Protein AF-M5RB74-F1 (afdb_monomer)

Foldseek 3Di:
DEFEDEVNAGAFQKKKWWAFPDDDFFIWIWTAHPRRDIAIDGPDVRQGGAFGKTQIAIFRFDQDPVVSDTDDGPLVCQRHDSVNGPDMDGHHHDRDDYPYYHYHYD

Mean predicted aligned error: 6.53 Å

Structure (mmCIF, N/CA/C/O backbone):
data_AF-M5RB74-F1
#
_entry.id   AF-M5RB74-F1
#
loop_
_atom_site.group_PDB
_atom_site.id
_atom_site.type_symbol
_atom_site.label_atom_id
_atom_site.label_alt_id
_atom_site.label_comp_id
_atom_site.label_asym_id
_atom_site.label_entity_id
_atom_site.label_seq_id
_atom_site.pdbx_PDB_ins_code
_atom_site.Cartn_x
_atom_site.Cartn_y
_atom_site.Cartn_z
_atom_site.occupancy
_atom_site.B_iso_or_equiv
_atom_site.auth_seq_id
_atom_site.auth_comp_id
_atom_site.auth_asym_id
_atom_site.auth_atom_id
_atom_site.pdbx_PDB_model_num
ATOM 1 N N . MET A 1 1 ? -3.433 -6.860 -8.547 1.00 79.38 1 MET A N 1
ATOM 2 C CA . MET A 1 1 ? -4.648 -7.289 -7.808 1.00 79.38 1 MET A CA 1
ATOM 3 C C . MET A 1 1 ? -4.224 -8.028 -6.552 1.00 79.38 1 MET A C 1
ATOM 5 O O . MET A 1 1 ? -3.159 -8.636 -6.578 1.00 79.38 1 MET A O 1
ATOM 9 N N . GLY A 1 2 ? -4.989 -7.927 -5.470 1.00 88.50 2 GLY A N 1
ATOM 10 C CA . GLY A 1 2 ? -4.696 -8.580 -4.193 1.00 88.50 2 GLY A CA 1
ATOM 11 C C . GLY A 1 2 ? -5.871 -8.470 -3.224 1.00 88.50 2 GLY A C 1
ATOM 12 O O . GLY A 1 2 ? -6.906 -7.910 -3.582 1.00 88.50 2 GLY A O 1
ATOM 13 N N . VAL A 1 3 ? -5.703 -9.006 -2.016 1.00 91.69 3 VAL A N 1
ATOM 14 C CA . VAL A 1 3 ? -6.710 -8.963 -0.941 1.00 91.69 3 VAL A CA 1
ATOM 15 C C . VAL A 1 3 ? -6.063 -8.469 0.348 1.00 91.69 3 VAL A C 1
ATOM 17 O O . VAL A 1 3 ? -4.956 -8.893 0.675 1.00 91.69 3 VAL A O 1
ATOM 20 N N . VAL A 1 4 ? -6.740 -7.593 1.085 1.00 91.56 4 VAL A N 1
ATOM 21 C CA . VAL A 1 4 ? -6.360 -7.196 2.443 1.00 91.56 4 VAL A CA 1
ATOM 22 C C . VAL A 1 4 ? -7.315 -7.839 3.436 1.00 91.56 4 VAL A C 1
ATOM 24 O O . VAL A 1 4 ? -8.532 -7.723 3.306 1.00 91.56 4 VAL A O 1
ATOM 27 N N . LEU A 1 5 ? -6.741 -8.497 4.437 1.00 91.44 5 LEU A N 1
ATOM 28 C CA . LEU A 1 5 ? -7.453 -9.009 5.596 1.00 91.44 5 LEU A CA 1
ATOM 29 C C . LEU A 1 5 ? -6.959 -8.257 6.831 1.00 91.44 5 LEU A C 1
ATOM 31 O O . LEU A 1 5 ? -5.749 -8.189 7.043 1.00 91.44 5 LEU A O 1
ATOM 35 N N . VAL A 1 6 ? -7.861 -7.717 7.642 1.00 89.00 6 VAL A N 1
ATOM 36 C CA . VAL A 1 6 ? -7.552 -7.184 8.972 1.00 89.00 6 VAL A CA 1
ATOM 37 C C . VAL A 1 6 ? -8.143 -8.138 10.001 1.00 89.00 6 VAL A C 1
ATOM 39 O O . VAL A 1 6 ? -9.329 -8.433 9.941 1.00 89.00 6 VAL A O 1
ATOM 42 N N . ASP A 1 7 ? -7.317 -8.652 10.915 1.00 87.62 7 ASP A N 1
ATOM 43 C CA . ASP A 1 7 ? -7.733 -9.662 11.905 1.00 87.62 7 ASP A CA 1
ATOM 44 C C . ASP A 1 7 ? -8.436 -10.889 11.277 1.00 87.62 7 ASP A C 1
ATOM 46 O O . ASP A 1 7 ? -9.410 -11.410 11.810 1.00 87.62 7 ASP A O 1
ATOM 50 N N . ASP A 1 8 ? -7.927 -11.347 10.125 1.00 87.38 8 ASP A N 1
ATOM 51 C CA . ASP A 1 8 ? -8.480 -12.442 9.305 1.00 87.38 8 ASP A CA 1
ATOM 52 C C . ASP A 1 8 ? -9.855 -12.164 8.657 1.00 87.38 8 ASP A C 1
ATOM 54 O O . ASP A 1 8 ? -10.398 -13.037 7.975 1.00 87.38 8 ASP A O 1
ATOM 58 N N . GLU A 1 9 ? -10.369 -10.936 8.753 1.00 89.12 9 GLU A N 1
ATOM 59 C CA . GLU A 1 9 ? -11.591 -10.488 8.077 1.00 89.12 9 GLU A CA 1
ATOM 60 C C . GLU A 1 9 ? -11.274 -9.562 6.889 1.00 89.12 9 GLU A C 1
ATOM 62 O O . GLU A 1 9 ? -10.331 -8.770 6.954 1.00 89.12 9 GLU A O 1
ATOM 67 N N . PRO A 1 10 ? -12.024 -9.633 5.774 1.00 91.25 10 PRO A N 1
ATOM 68 C CA . PRO A 1 10 ? -11.853 -8.700 4.665 1.00 91.25 10 PRO A CA 1
ATOM 69 C C . PRO A 1 10 ? -12.137 -7.268 5.118 1.00 91.25 10 PRO A C 1
ATOM 71 O O . PRO A 1 10 ? -13.175 -6.990 5.717 1.00 91.25 10 PRO A O 1
ATOM 74 N N . ALA A 1 11 ? -11.211 -6.359 4.818 1.00 87.38 11 ALA A N 1
ATOM 75 C CA . ALA A 1 11 ? -11.319 -4.965 5.225 1.00 87.38 11 ALA A CA 1
ATOM 76 C C . ALA A 1 11 ? -11.628 -4.069 4.027 1.00 87.38 11 ALA A C 1
ATOM 78 O O . ALA A 1 11 ? -10.848 -4.008 3.077 1.00 87.38 11 ALA A O 1
ATOM 79 N N . GLU A 1 12 ? -12.753 -3.361 4.099 1.00 90.00 12 GLU A N 1
ATOM 80 C CA . GLU A 1 12 ? -13.164 -2.356 3.119 1.00 90.00 12 GLU A CA 1
ATOM 81 C C . GLU A 1 12 ? -12.568 -0.984 3.440 1.00 90.00 12 GLU A C 1
ATOM 83 O O . GLU A 1 12 ? -12.443 -0.604 4.607 1.00 90.00 12 GLU A O 1
ATOM 88 N N . GLY A 1 13 ? -12.231 -0.210 2.406 1.00 87.69 13 GLY A N 1
ATOM 89 C CA . GLY A 1 13 ? -11.788 1.177 2.567 1.00 87.69 13 GLY A CA 1
ATOM 90 C C . GLY A 1 13 ? -10.332 1.330 3.011 1.00 87.69 13 GLY A C 1
ATOM 91 O O . GLY A 1 13 ? -9.849 2.446 3.175 1.00 87.69 13 GLY A O 1
ATOM 92 N N . VAL A 1 14 ? -9.581 0.237 3.147 1.00 89.62 14 VAL A N 1
ATOM 93 C CA . VAL A 1 14 ? -8.124 0.292 3.302 1.00 89.62 14 VAL A CA 1
ATOM 94 C C . VAL A 1 14 ? -7.513 0.876 2.039 1.00 89.62 14 VAL A C 1
ATOM 96 O O . VAL A 1 14 ? -7.695 0.339 0.940 1.00 89.62 14 VAL A O 1
ATOM 99 N N . VAL A 1 15 ? -6.759 1.955 2.208 1.00 89.56 15 VAL A N 1
ATOM 100 C CA . VAL A 1 15 ? -6.047 2.634 1.135 1.00 89.56 15 VAL A CA 1
ATOM 101 C C . VAL A 1 15 ? -4.592 2.237 1.158 1.00 89.56 15 VAL A C 1
ATOM 103 O O . VAL A 1 15 ? -3.880 2.452 2.136 1.00 89.56 15 VAL A O 1
ATOM 106 N N . LEU A 1 16 ? -4.170 1.658 0.042 1.00 90.25 16 LEU A N 1
ATOM 107 C CA . LEU A 1 16 ? -2.813 1.230 -0.215 1.00 90.25 16 LEU A CA 1
ATOM 108 C C . LEU A 1 16 ? -2.126 2.291 -1.057 1.00 90.25 16 LEU A C 1
ATOM 110 O O . LEU A 1 16 ? -2.648 2.701 -2.098 1.00 90.25 16 LEU A O 1
ATOM 114 N N . ARG A 1 17 ? -0.933 2.703 -0.645 1.00 89.06 17 ARG A N 1
ATOM 115 C CA . ARG A 1 17 ? -0.098 3.626 -1.409 1.00 89.06 17 ARG A CA 1
ATOM 116 C C . ARG A 1 17 ? 1.289 3.031 -1.578 1.00 89.06 17 ARG A C 1
ATOM 118 O O . ARG A 1 17 ? 1.906 2.577 -0.621 1.00 89.06 17 ARG A O 1
ATOM 125 N N . LEU A 1 18 ? 1.762 3.006 -2.816 1.00 88.38 18 LEU A N 1
ATOM 126 C CA . LEU A 1 18 ? 3.056 2.454 -3.183 1.00 88.38 18 LEU A CA 1
ATOM 127 C C . LEU A 1 18 ? 4.034 3.611 -3.357 1.00 88.38 18 LEU A C 1
ATOM 129 O O . LEU A 1 18 ? 3.923 4.411 -4.288 1.00 88.38 18 LEU A O 1
ATOM 133 N N . HIS A 1 19 ? 5.001 3.679 -2.454 1.00 86.50 19 HIS A N 1
ATOM 134 C CA . HIS A 1 19 ? 6.073 4.658 -2.469 1.00 86.50 19 HIS A CA 1
ATOM 135 C C . HIS A 1 19 ? 7.304 4.041 -3.139 1.00 86.50 19 HIS A C 1
ATOM 137 O O . HIS A 1 19 ? 7.878 3.096 -2.594 1.00 86.50 19 HIS A O 1
ATOM 143 N N . PRO A 1 20 ? 7.721 4.518 -4.321 1.00 85.62 20 PRO A N 1
ATOM 144 C CA . PRO A 1 20 ? 8.913 3.999 -4.976 1.00 85.62 20 PRO A CA 1
ATOM 145 C C . PRO A 1 20 ? 10.154 4.301 -4.138 1.00 85.62 20 PRO A C 1
ATOM 147 O O . PRO A 1 20 ? 10.402 5.443 -3.756 1.00 85.62 20 PRO A O 1
ATOM 150 N N . LYS A 1 21 ? 10.948 3.266 -3.863 1.00 82.00 21 LYS A N 1
ATOM 151 C CA . LYS A 1 21 ? 12.166 3.364 -3.049 1.00 82.00 21 LYS A CA 1
ATOM 152 C C . LYS A 1 21 ? 13.337 3.955 -3.837 1.00 82.00 21 LYS A C 1
ATOM 154 O O . LYS A 1 21 ? 14.240 4.556 -3.262 1.00 82.00 21 LYS A O 1
ATOM 159 N N . THR A 1 22 ? 13.334 3.767 -5.156 1.00 71.19 22 THR A N 1
ATOM 160 C CA . THR A 1 22 ? 14.361 4.261 -6.075 1.00 71.19 22 THR A CA 1
ATOM 161 C C . THR A 1 22 ? 13.721 4.810 -7.354 1.00 71.19 22 THR A C 1
ATOM 163 O O . THR A 1 22 ? 12.813 4.208 -7.924 1.00 71.19 22 THR A O 1
ATOM 166 N N . GLY A 1 23 ? 14.212 5.961 -7.824 1.00 64.31 23 GLY A N 1
ATOM 167 C CA . GLY A 1 23 ? 13.800 6.568 -9.095 1.00 64.31 23 GLY A C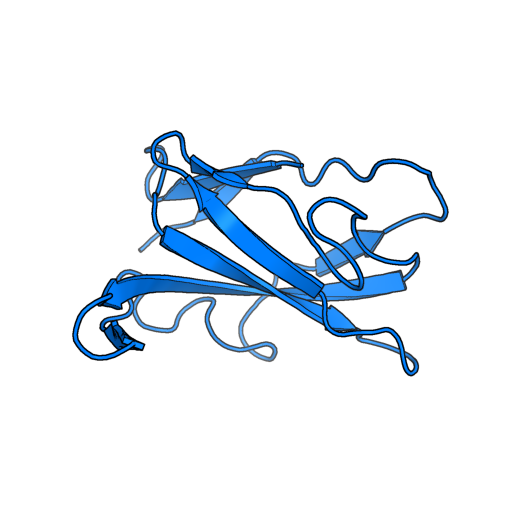A 1
ATOM 168 C C . GLY A 1 23 ? 12.573 7.487 -9.026 1.00 64.31 23 GLY A C 1
ATOM 169 O O . GLY A 1 23 ? 12.103 7.865 -7.959 1.00 64.31 23 GLY A O 1
ATOM 170 N N . SER A 1 24 ? 12.085 7.876 -10.206 1.00 63.12 24 SER A N 1
ATOM 171 C CA . SER A 1 24 ? 10.968 8.815 -10.425 1.00 63.12 24 SER A CA 1
ATOM 172 C C . SER A 1 24 ? 9.671 8.098 -10.806 1.00 63.12 24 SER A C 1
ATOM 174 O O . SER A 1 24 ? 8.857 8.643 -11.552 1.00 63.12 24 SER A O 1
ATOM 176 N N . ALA A 1 25 ? 9.514 6.841 -10.386 1.00 71.19 25 ALA A N 1
ATOM 177 C CA . ALA A 1 25 ? 8.307 6.093 -10.694 1.00 71.19 25 ALA A CA 1
ATOM 178 C C . ALA A 1 25 ? 7.083 6.813 -10.108 1.00 71.19 25 ALA A C 1
ATOM 180 O O . ALA A 1 25 ? 7.164 7.471 -9.070 1.00 71.19 25 ALA A O 1
ATOM 181 N N . ALA A 1 26 ? 5.952 6.735 -10.802 1.00 77.44 26 ALA A N 1
ATOM 182 C CA . ALA A 1 26 ? 4.736 7.370 -10.324 1.00 77.44 26 ALA A CA 1
ATOM 183 C C . ALA A 1 26 ? 4.242 6.690 -9.036 1.00 77.44 26 ALA A C 1
ATOM 185 O O . ALA A 1 26 ? 4.398 5.481 -8.852 1.00 77.44 26 ALA A O 1
ATOM 186 N N . ILE A 1 27 ? 3.667 7.493 -8.139 1.00 79.19 27 ILE A N 1
ATOM 187 C CA . ILE A 1 27 ? 3.053 6.998 -6.907 1.00 79.19 27 ILE A CA 1
ATOM 188 C C . ILE A 1 27 ? 1.782 6.251 -7.300 1.00 79.19 27 ILE A C 1
ATOM 190 O O . ILE A 1 27 ? 0.843 6.856 -7.816 1.00 79.19 27 ILE A O 1
ATOM 194 N N . SER A 1 28 ? 1.753 4.950 -7.037 1.00 86.38 28 SER A N 1
ATOM 195 C CA . SER A 1 28 ? 0.578 4.118 -7.282 1.00 86.38 28 SER A CA 1
ATOM 196 C C . SER A 1 28 ? -0.289 4.049 -6.033 1.00 86.38 28 SER A C 1
ATOM 198 O O . SER A 1 28 ? 0.206 4.121 -4.905 1.00 86.38 28 SER A O 1
ATOM 200 N N . SER A 1 29 ? -1.593 3.874 -6.215 1.00 88.06 29 SER A N 1
ATOM 201 C CA . SER A 1 29 ? -2.507 3.670 -5.093 1.00 88.06 29 SER A CA 1
ATOM 202 C C . SER A 1 29 ? -3.650 2.728 -5.447 1.00 88.06 29 SER A C 1
ATOM 204 O O . SER A 1 29 ? -3.921 2.464 -6.618 1.00 88.06 29 SER A O 1
ATOM 206 N N . GLY A 1 30 ? -4.295 2.186 -4.423 1.00 88.75 30 GLY A N 1
ATOM 207 C CA . GLY A 1 30 ? -5.481 1.352 -4.551 1.00 88.75 30 GLY A CA 1
ATOM 208 C C . GLY A 1 30 ? -6.332 1.442 -3.296 1.00 88.75 30 GLY A C 1
ATOM 209 O O . GLY A 1 30 ? -5.835 1.785 -2.225 1.00 88.75 30 GLY A O 1
ATOM 210 N N . ILE A 1 31 ? -7.615 1.141 -3.439 1.00 89.75 31 ILE A N 1
ATOM 211 C CA . ILE A 1 31 ? -8.568 1.082 -2.331 1.00 89.75 31 ILE A CA 1
ATOM 212 C C . ILE A 1 31 ? -9.189 -0.309 -2.346 1.00 89.75 31 ILE A C 1
ATOM 214 O O . ILE A 1 31 ? -9.454 -0.865 -3.415 1.00 89.75 31 ILE A O 1
ATOM 218 N N . THR A 1 32 ? -9.357 -0.881 -1.163 1.00 91.31 32 THR A N 1
ATOM 219 C CA . THR A 1 32 ? -10.035 -2.165 -0.973 1.00 91.31 32 THR A CA 1
ATOM 220 C C . THR A 1 32 ? -11.549 -2.003 -1.026 1.00 91.31 32 THR A C 1
ATOM 222 O O . THR A 1 32 ? -12.104 -1.040 -0.494 1.00 91.31 32 THR A O 1
ATOM 225 N N . SER A 1 33 ? -12.208 -2.952 -1.680 1.00 88.75 33 SER A N 1
ATOM 226 C CA . SER A 1 33 ? -13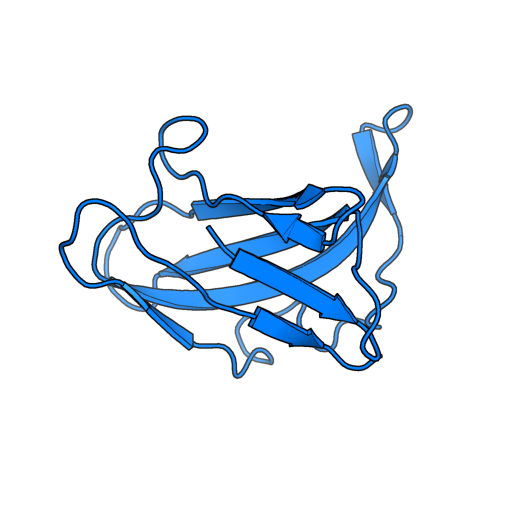.667 -3.057 -1.750 1.00 88.75 33 SER A CA 1
ATOM 227 C C . SER A 1 33 ? -14.221 -3.818 -0.540 1.00 88.75 33 SER A C 1
ATOM 229 O O . SER A 1 33 ? -13.456 -4.335 0.272 1.00 88.75 33 SER A O 1
ATOM 231 N N . ALA A 1 34 ? -15.550 -3.928 -0.441 1.00 88.44 34 ALA A N 1
ATOM 232 C CA . ALA A 1 34 ? -16.267 -4.651 0.619 1.00 88.44 34 ALA A CA 1
ATOM 233 C C . ALA A 1 34 ? -15.775 -6.089 0.885 1.00 88.44 34 ALA A C 1
ATOM 235 O O . ALA A 1 34 ? -15.889 -6.599 1.995 1.00 88.44 34 ALA A O 1
ATOM 236 N N . ASP A 1 35 ? -15.219 -6.754 -0.127 1.00 88.25 35 ASP A N 1
ATOM 237 C CA . ASP A 1 35 ? -14.665 -8.108 -0.044 1.00 88.25 35 ASP A CA 1
ATOM 238 C C . ASP A 1 35 ? -13.162 -8.141 0.303 1.00 88.25 35 ASP A C 1
ATOM 240 O O . ASP A 1 35 ? -12.529 -9.196 0.245 1.00 88.25 35 ASP A O 1
ATOM 244 N N . GLY A 1 36 ? -12.569 -6.993 0.642 1.00 89.06 36 GLY A N 1
ATOM 245 C CA . GLY A 1 36 ? -11.141 -6.827 0.906 1.00 89.06 36 GLY A CA 1
ATOM 246 C C . GLY A 1 36 ? -10.274 -6.846 -0.353 1.00 89.06 36 GLY A C 1
ATOM 247 O O . GLY A 1 36 ? -9.053 -6.698 -0.258 1.00 89.06 36 GLY A O 1
ATOM 248 N N . SER A 1 37 ? -10.853 -7.026 -1.544 1.00 91.50 37 SER A N 1
ATOM 249 C CA . SER A 1 37 ? -10.097 -7.040 -2.794 1.00 91.50 37 SER A CA 1
ATOM 250 C C . SER A 1 37 ? -9.684 -5.629 -3.206 1.00 91.50 37 SER A C 1
ATOM 252 O O . SER A 1 37 ? -10.432 -4.666 -3.038 1.00 91.50 37 SER A O 1
ATOM 254 N N . PHE A 1 38 ? -8.481 -5.487 -3.761 1.00 89.94 38 PHE A N 1
ATOM 255 C CA . PHE A 1 38 ? -7.991 -4.210 -4.273 1.00 89.94 38 PHE A CA 1
ATOM 256 C C . PHE A 1 38 ? -7.286 -4.348 -5.618 1.00 89.94 38 PHE A C 1
ATOM 258 O O . PHE A 1 38 ? -6.678 -5.373 -5.970 1.00 89.94 38 PHE A O 1
ATOM 265 N N . GLN A 1 39 ? -7.291 -3.236 -6.346 1.00 87.25 39 GLN A N 1
ATOM 266 C CA . GLN A 1 39 ? -6.535 -3.065 -7.573 1.00 87.25 39 GLN A CA 1
ATOM 267 C C . GLN A 1 39 ? -5.657 -1.819 -7.473 1.00 87.25 39 GLN A C 1
ATOM 269 O O . GLN A 1 39 ? -6.115 -0.745 -7.092 1.00 87.25 39 GLN A O 1
ATOM 274 N N . ILE A 1 40 ? -4.376 -1.983 -7.799 1.00 85.62 40 ILE A N 1
ATOM 275 C CA . ILE A 1 40 ? -3.426 -0.874 -7.859 1.00 85.62 40 ILE A CA 1
ATOM 276 C C . ILE A 1 40 ? -3.572 -0.177 -9.207 1.00 85.62 40 ILE A C 1
ATOM 278 O O . ILE A 1 40 ? -3.671 -0.838 -10.241 1.00 85.62 40 ILE A O 1
ATOM 282 N N . SER A 1 41 ? -3.580 1.149 -9.158 1.00 83.69 41 SER A N 1
ATOM 283 C CA . SER A 1 41 ? -3.626 2.035 -10.314 1.00 83.69 41 SER A CA 1
ATOM 284 C C . SER A 1 41 ? -2.553 3.116 -10.162 1.00 83.69 41 SER A C 1
ATOM 286 O O . SER A 1 41 ? -2.362 3.655 -9.066 1.00 83.69 41 SER A O 1
ATOM 288 N N . THR A 1 42 ? -1.855 3.434 -11.247 1.00 80.06 42 THR A N 1
ATOM 289 C CA . THR A 1 42 ? -0.774 4.426 -11.303 1.00 80.06 42 THR A CA 1
ATOM 290 C C . THR A 1 42 ? -1.110 5.577 -12.242 1.00 80.06 42 THR A C 1
ATOM 292 O O . THR A 1 42 ? -1.245 6.710 -11.788 1.00 80.06 42 THR A O 1
ATOM 295 N N . TYR A 1 43 ? -1.254 5.311 -13.541 1.00 76.19 43 TYR A N 1
ATOM 296 C CA . TYR A 1 43 ? -1.579 6.320 -14.554 1.00 76.19 43 TYR A CA 1
ATOM 297 C C . TYR A 1 43 ? -3.036 6.236 -14.992 1.00 76.19 43 TYR A C 1
ATOM 299 O O . TYR A 1 43 ? -3.642 7.241 -15.360 1.00 76.19 43 TYR A O 1
ATOM 307 N N . SER A 1 44 ? -3.603 5.035 -14.990 1.00 71.81 44 SER A N 1
ATOM 308 C CA . SER A 1 44 ? -4.990 4.775 -15.364 1.00 71.81 44 SER A CA 1
ATOM 309 C C . SER A 1 44 ? -5.607 3.755 -14.422 1.00 71.81 44 SER A C 1
ATOM 311 O O . SER A 1 44 ? -4.910 2.938 -13.831 1.00 71.81 44 SER A O 1
ATOM 313 N N . LEU A 1 45 ? -6.928 3.805 -14.261 1.00 70.44 45 LEU A N 1
ATOM 314 C CA . LEU A 1 45 ? -7.621 2.879 -13.373 1.00 70.44 45 LEU A CA 1
ATOM 315 C C . LEU A 1 45 ? -7.356 1.430 -13.818 1.00 70.44 45 LEU A C 1
ATOM 317 O O . LEU A 1 45 ? -7.732 1.037 -14.920 1.00 70.44 45 LEU A O 1
ATOM 321 N N . GLY A 1 46 ? -6.701 0.654 -12.956 1.00 67.88 46 GLY A N 1
ATOM 322 C CA . GLY A 1 46 ? -6.383 -0.751 -13.184 1.00 67.88 46 GLY A CA 1
ATOM 323 C C . GLY A 1 46 ? -5.150 -1.035 -14.045 1.00 67.88 46 GLY A C 1
ATOM 324 O O . GLY A 1 46 ? -4.943 -2.201 -14.377 1.00 67.88 46 GLY A O 1
ATOM 325 N N . ASP A 1 47 ? -4.326 -0.034 -14.374 1.00 74.56 47 ASP A N 1
ATOM 326 C CA . ASP A 1 47 ? -3.090 -0.222 -15.156 1.00 74.56 47 ASP A CA 1
ATOM 327 C C . ASP A 1 47 ? -1.958 -0.922 -14.382 1.00 74.56 47 ASP A C 1
ATOM 329 O O . ASP A 1 47 ? -0.964 -1.339 -14.972 1.00 74.56 47 ASP A O 1
ATOM 333 N N . GLY A 1 48 ? -2.113 -1.087 -13.067 1.00 75.88 48 GLY A N 1
ATOM 334 C CA . GLY A 1 48 ? -1.108 -1.696 -12.209 1.00 75.88 48 GLY A CA 1
ATOM 335 C C . GLY A 1 48 ? -0.066 -0.687 -11.744 1.00 75.88 48 GLY A C 1
ATOM 336 O O . GLY A 1 48 ? -0.354 0.495 -11.569 1.00 75.88 48 GLY A O 1
ATOM 337 N N . ALA A 1 49 ? 1.140 -1.170 -11.462 1.00 80.06 49 ALA A N 1
ATOM 338 C CA . ALA A 1 49 ? 2.262 -0.340 -11.048 1.00 80.06 49 ALA A CA 1
ATOM 339 C C . ALA A 1 49 ? 3.504 -0.680 -11.877 1.00 80.06 49 ALA A C 1
ATOM 341 O O . ALA A 1 49 ? 3.686 -1.849 -12.228 1.00 80.06 49 ALA A O 1
ATOM 342 N N . PRO A 1 50 ? 4.337 0.320 -12.218 1.00 82.00 50 PRO A N 1
ATOM 343 C CA . PRO A 1 50 ? 5.543 0.083 -12.992 1.00 82.00 50 PRO A CA 1
ATOM 344 C C . PRO A 1 50 ? 6.517 -0.831 -12.244 1.00 82.00 50 PRO A C 1
ATOM 346 O O . PRO A 1 50 ? 6.462 -0.978 -11.023 1.00 82.00 50 PRO A O 1
ATOM 349 N N . ALA A 1 51 ? 7.430 -1.448 -12.990 1.00 84.00 51 ALA A N 1
ATOM 350 C CA . ALA A 1 51 ? 8.446 -2.307 -12.404 1.00 84.00 51 ALA A CA 1
ATOM 351 C C . ALA A 1 51 ? 9.383 -1.504 -11.490 1.00 84.00 51 ALA A C 1
ATOM 353 O O . ALA A 1 51 ? 9.915 -0.466 -11.891 1.00 84.00 51 ALA A O 1
ATOM 354 N N . GLY A 1 52 ? 9.613 -1.996 -10.275 1.00 86.06 52 GLY A N 1
ATOM 355 C CA . GLY A 1 52 ? 10.419 -1.293 -9.286 1.00 86.06 52 GLY A CA 1
ATOM 356 C C . GLY A 1 52 ? 10.254 -1.819 -7.865 1.00 86.06 52 GLY A C 1
ATOM 357 O O . GLY A 1 52 ? 9.450 -2.710 -7.588 1.00 86.06 52 GLY A O 1
ATOM 358 N N . GLN A 1 53 ? 11.040 -1.243 -6.956 1.00 87.56 53 GLN A N 1
ATOM 359 C CA . GLN A 1 53 ? 10.934 -1.500 -5.522 1.00 87.56 53 GLN A CA 1
ATOM 360 C C . GLN A 1 53 ? 10.042 -0.446 -4.879 1.00 87.56 53 GLN A C 1
ATOM 362 O O . GLN A 1 53 ? 10.316 0.750 -4.994 1.00 87.56 53 GLN A O 1
ATOM 367 N N . TYR A 1 54 ? 9.019 -0.897 -4.164 1.00 87.06 54 TYR A N 1
ATOM 368 C CA . TYR A 1 54 ? 8.045 -0.036 -3.510 1.00 87.06 54 TYR A CA 1
ATOM 369 C C . TYR A 1 54 ? 7.912 -0.392 -2.037 1.00 87.06 54 TYR A C 1
ATOM 371 O O . TYR A 1 54 ? 7.855 -1.567 -1.674 1.00 87.06 54 TYR A O 1
ATOM 379 N N . VAL A 1 55 ? 7.821 0.636 -1.202 1.00 89.06 55 VAL A N 1
ATOM 380 C CA . VAL A 1 55 ? 7.329 0.535 0.171 1.00 89.06 55 VAL A CA 1
ATOM 381 C C . VAL A 1 55 ? 5.825 0.771 0.128 1.00 89.06 55 VAL A C 1
ATOM 383 O O . VAL A 1 55 ? 5.376 1.767 -0.440 1.00 89.06 55 VAL A O 1
ATOM 386 N N . ILE A 1 56 ? 5.039 -0.149 0.680 1.00 88.31 56 ILE A N 1
ATOM 387 C CA . ILE A 1 56 ? 3.580 -0.027 0.686 1.00 88.31 56 ILE A CA 1
ATOM 388 C C . ILE A 1 56 ? 3.134 0.489 2.034 1.00 88.31 56 ILE A C 1
ATOM 390 O O . ILE A 1 56 ? 3.393 -0.149 3.045 1.00 88.31 56 ILE A O 1
ATOM 394 N N . THR A 1 57 ? 2.416 1.599 2.051 1.00 89.81 57 THR A N 1
ATOM 395 C CA . THR A 1 57 ? 1.716 2.078 3.241 1.00 89.81 57 THR A CA 1
ATOM 396 C C . THR A 1 57 ? 0.241 1.727 3.133 1.00 89.81 57 THR A C 1
ATOM 398 O O . THR A 1 57 ? -0.338 1.741 2.042 1.00 89.81 57 THR A O 1
ATOM 401 N N . LEU A 1 58 ? -0.353 1.355 4.264 1.00 89.12 58 LEU A N 1
ATOM 402 C CA . LEU A 1 58 ? -1.766 1.018 4.367 1.00 89.12 58 LEU A CA 1
ATOM 403 C C . LEU A 1 58 ? -2.393 1.877 5.453 1.00 89.12 58 LEU A C 1
ATOM 405 O O . LEU A 1 58 ? -1.912 1.918 6.584 1.00 89.12 58 LEU A O 1
ATOM 409 N N . VAL A 1 59 ? -3.472 2.557 5.092 1.00 88.69 59 VAL A N 1
ATOM 410 C CA . VAL A 1 59 ? -4.266 3.369 6.014 1.00 88.69 59 VAL A CA 1
ATOM 411 C C . VAL A 1 59 ? -5.687 2.856 5.948 1.00 88.69 59 VAL A C 1
ATOM 413 O O . VAL A 1 59 ? -6.263 2.800 4.861 1.00 88.69 59 VAL A O 1
ATOM 416 N N . TRP A 1 60 ? -6.248 2.463 7.090 1.00 89.12 60 TRP A N 1
ATOM 417 C CA . TRP A 1 60 ? -7.627 2.000 7.130 1.00 89.12 60 TRP A CA 1
ATOM 418 C C . TRP A 1 60 ? -8.537 3.131 7.568 1.00 89.12 60 TRP A C 1
ATOM 420 O O . TRP A 1 60 ? -8.814 3.318 8.751 1.00 89.12 60 TRP A O 1
ATOM 430 N N . SER A 1 61 ? -8.972 3.906 6.588 1.00 81.88 61 SER A N 1
ATOM 431 C CA . SER A 1 61 ? -9.757 5.108 6.802 1.00 81.88 61 SER A CA 1
ATOM 432 C C . SER A 1 61 ? -11.050 5.040 6.013 1.00 81.88 61 SER A C 1
ATOM 434 O O . SER A 1 61 ? -11.082 4.610 4.860 1.00 81.88 61 SER A O 1
ATOM 436 N N . GLU A 1 62 ? -12.137 5.490 6.626 1.00 75.62 62 GLU A N 1
ATOM 437 C CA . GLU A 1 62 ? -13.396 5.603 5.907 1.00 75.62 62 GLU A CA 1
ATOM 438 C C . GLU A 1 62 ? -13.352 6.861 5.044 1.00 75.62 62 GLU A C 1
ATOM 440 O O . GLU A 1 62 ? -13.033 7.960 5.515 1.00 75.62 62 GLU A O 1
ATOM 445 N N . PHE A 1 63 ? -13.633 6.697 3.749 1.00 69.94 63 PHE A N 1
ATOM 446 C CA . PHE A 1 63 ? -13.795 7.834 2.857 1.00 69.94 63 PHE A CA 1
ATOM 447 C C . PHE A 1 63 ? -15.163 8.461 3.106 1.00 69.94 63 PHE A C 1
ATOM 449 O O . PHE A 1 63 ? -16.197 7.970 2.650 1.00 69.94 63 PHE A O 1
ATOM 456 N N . ASP A 1 64 ? -15.161 9.578 3.818 1.00 72.31 64 ASP A N 1
ATOM 457 C CA . ASP A 1 64 ? -16.351 10.379 4.017 1.00 72.31 64 ASP A CA 1
ATOM 458 C C . ASP A 1 64 ? -16.643 11.149 2.724 1.00 72.31 64 ASP A C 1
ATOM 460 O O . ASP A 1 64 ? -15.993 12.138 2.378 1.00 72.31 64 ASP A O 1
ATOM 464 N N . THR A 1 65 ? -17.643 10.672 1.984 1.00 67.75 65 THR A N 1
ATOM 465 C CA . THR A 1 65 ? -18.080 11.272 0.715 1.00 67.75 65 THR A CA 1
ATOM 466 C C . THR A 1 65 ? -18.650 12.684 0.872 1.00 67.75 65 THR A C 1
ATOM 468 O O . THR A 1 65 ? -18.615 13.456 -0.091 1.00 67.75 65 THR A O 1
ATOM 471 N N . LEU A 1 66 ? -19.139 13.052 2.063 1.00 75.62 66 LEU A N 1
ATOM 472 C CA . LEU A 1 66 ? -19.704 14.373 2.341 1.00 75.62 66 LEU A CA 1
ATOM 473 C C . LEU A 1 66 ? -18.592 15.400 2.530 1.00 75.62 66 LEU A C 1
ATOM 475 O O . LEU A 1 66 ? -18.643 16.486 1.949 1.00 75.62 66 LEU A O 1
ATOM 479 N N . THR A 1 67 ? -17.570 15.049 3.310 1.00 73.38 67 THR A N 1
ATOM 480 C CA . THR A 1 67 ? -16.435 15.944 3.580 1.00 73.38 67 THR A CA 1
ATOM 481 C C . THR A 1 67 ? -15.297 15.788 2.569 1.00 73.38 67 THR A C 1
ATOM 483 O O . THR A 1 67 ? -14.416 16.643 2.508 1.00 73.38 67 THR A O 1
ATOM 486 N N . ARG A 1 68 ? -15.344 14.746 1.724 1.00 67.75 68 ARG A N 1
ATOM 487 C CA . ARG A 1 68 ? -14.254 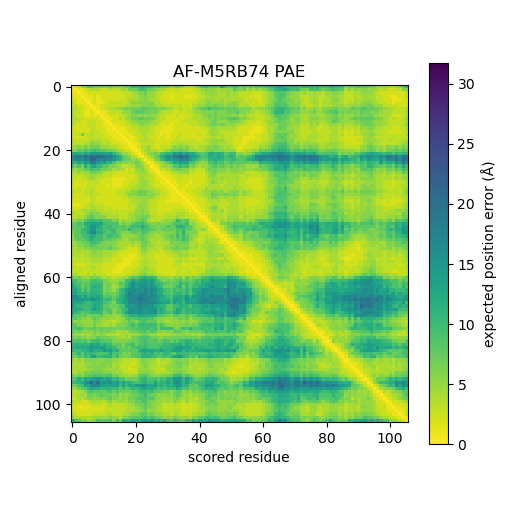14.301 0.835 1.00 67.75 68 ARG A CA 1
ATOM 488 C C . ARG A 1 68 ? -12.948 14.067 1.592 1.00 67.75 68 ARG A C 1
ATOM 490 O O . ARG A 1 68 ? -11.862 14.287 1.055 1.00 67.75 68 ARG A O 1
ATOM 497 N N . THR A 1 69 ? -13.063 13.628 2.838 1.00 63.06 69 THR A N 1
ATOM 498 C CA . THR A 1 69 ? -11.925 13.421 3.729 1.00 63.06 69 THR A CA 1
ATOM 499 C C . THR A 1 69 ? -11.849 11.956 4.101 1.00 63.06 69 THR A C 1
ATOM 501 O O . THR A 1 69 ? -12.866 11.282 4.231 1.00 63.06 69 THR A O 1
ATOM 504 N N . GLN A 1 70 ? -10.636 11.462 4.305 1.00 67.12 70 GLN A N 1
ATOM 505 C CA . GLN A 1 70 ? -10.450 10.222 5.039 1.00 67.12 70 GLN A CA 1
ATOM 506 C C . GLN A 1 70 ? -10.489 10.521 6.524 1.00 67.12 70 GLN A C 1
ATOM 508 O O . GLN A 1 70 ? -9.706 11.341 7.008 1.00 67.12 70 GLN A O 1
ATOM 513 N N . VAL A 1 71 ? -11.415 9.877 7.226 1.00 66.12 71 VAL A N 1
ATOM 514 C CA . VAL A 1 71 ? -11.594 10.062 8.662 1.00 66.12 71 VAL A CA 1
ATOM 515 C C . VAL A 1 71 ? -11.298 8.747 9.369 1.00 66.12 71 VAL A C 1
ATOM 517 O O . VAL A 1 71 ? -11.783 7.688 8.978 1.00 66.12 71 VAL A O 1
ATOM 520 N N . GLY A 1 72 ? -10.493 8.845 10.426 1.00 69.81 72 GLY A N 1
ATOM 521 C CA . GLY A 1 72 ? -10.070 7.704 11.231 1.00 69.81 72 GLY A CA 1
ATOM 522 C C . GLY A 1 72 ? -8.936 6.909 10.588 1.00 69.81 72 GLY A C 1
ATOM 523 O O . GLY A 1 72 ? -8.800 6.860 9.373 1.00 69.81 72 GLY A O 1
ATOM 524 N N . ASP A 1 73 ? -8.108 6.296 11.427 1.00 78.94 73 ASP A N 1
ATOM 525 C CA . ASP A 1 73 ? -7.268 5.173 11.023 1.00 78.94 73 ASP A CA 1
ATOM 526 C C . ASP A 1 73 ? -7.534 4.033 11.997 1.00 78.94 73 ASP A C 1
ATOM 528 O O . ASP A 1 73 ? -7.119 4.081 13.159 1.00 78.94 73 ASP A O 1
ATOM 532 N N . GLN A 1 74 ? -8.262 3.023 11.534 1.00 81.69 74 GLN A N 1
ATOM 533 C CA . GLN A 1 74 ? -8.615 1.864 12.347 1.00 81.69 74 GLN A CA 1
ATOM 534 C C . GLN A 1 74 ? -7.383 1.016 12.712 1.00 81.69 74 GLN A C 1
ATOM 536 O O . GLN A 1 74 ? -7.445 0.231 13.654 1.00 81.69 74 GLN A O 1
ATOM 541 N N . LEU A 1 75 ? -6.249 1.206 12.020 1.00 81.69 75 LEU A N 1
ATOM 542 C CA . LEU A 1 75 ? -4.970 0.540 12.299 1.00 81.69 75 LEU A CA 1
ATOM 543 C C . LEU A 1 75 ? -4.054 1.350 13.234 1.00 81.69 75 LEU A C 1
ATOM 545 O O . LEU A 1 75 ? -2.904 0.964 13.460 1.00 81.69 75 LEU A O 1
ATOM 549 N N . GLY A 1 76 ? -4.514 2.496 13.747 1.00 79.06 76 GLY A N 1
ATOM 550 C CA . GLY A 1 76 ? -3.774 3.293 14.730 1.00 79.06 76 GLY A CA 1
ATOM 551 C C . GLY A 1 76 ? -2.425 3.841 14.241 1.00 79.06 76 GLY A C 1
ATOM 552 O O . GLY A 1 76 ? -1.521 4.072 15.042 1.00 79.06 76 GLY A O 1
ATOM 553 N N . GLY A 1 77 ? -2.243 4.031 12.935 1.00 77.94 77 GLY A N 1
ATOM 554 C CA . GLY A 1 77 ? -1.024 4.559 12.324 1.00 77.94 77 GLY A CA 1
ATOM 555 C C . GLY A 1 77 ? 0.104 3.538 12.183 1.00 77.94 77 GLY A C 1
ATOM 556 O O . GLY A 1 77 ? 1.233 3.921 11.868 1.00 77.94 77 GLY A O 1
ATOM 557 N N . LYS A 1 78 ? -0.169 2.251 12.426 1.00 80.25 78 LYS A N 1
ATOM 558 C CA . LYS A 1 78 ? 0.834 1.175 12.429 1.00 80.25 78 LYS A CA 1
ATOM 559 C C . LYS A 1 78 ? 1.454 0.930 11.053 1.00 80.25 78 LYS A C 1
ATOM 561 O O . LYS A 1 78 ? 2.652 0.693 10.965 1.00 80.25 78 LYS A O 1
ATOM 566 N N . TYR A 1 79 ? 0.655 1.059 9.994 1.00 84.38 79 TYR A N 1
ATOM 567 C CA . TYR A 1 79 ? 1.068 0.839 8.599 1.00 84.38 79 TYR A CA 1
ATOM 568 C C . TYR A 1 79 ? 1.015 2.112 7.740 1.00 84.38 79 TYR A C 1
ATOM 570 O O . TYR A 1 79 ? 1.296 2.070 6.542 1.00 84.38 79 TYR A O 1
ATOM 578 N N . ALA A 1 80 ? 0.660 3.249 8.345 1.00 80.69 80 ALA A N 1
ATOM 579 C CA . ALA A 1 80 ? 0.381 4.496 7.639 1.00 80.69 80 ALA A CA 1
ATOM 580 C C . ALA A 1 80 ? 1.634 5.211 7.110 1.00 80.69 80 ALA A C 1
ATOM 582 O O . ALA A 1 80 ? 1.525 6.074 6.240 1.00 80.69 80 ALA A O 1
ATOM 583 N N . PHE A 1 81 ? 2.813 4.869 7.630 1.00 74.88 81 PHE A N 1
ATOM 584 C CA . PHE A 1 81 ? 4.062 5.559 7.322 1.00 74.88 81 PHE A CA 1
ATOM 585 C C . PHE A 1 81 ? 5.063 4.623 6.652 1.00 74.88 81 PHE A C 1
ATOM 587 O O . PHE A 1 81 ? 5.143 3.441 6.984 1.00 74.88 81 PHE A O 1
ATOM 594 N N . ASP A 1 82 ? 5.823 5.151 5.700 1.00 66.31 82 ASP A N 1
ATOM 595 C CA . ASP A 1 82 ? 6.811 4.419 4.910 1.00 66.31 82 ASP A CA 1
ATOM 596 C C . ASP A 1 82 ? 8.036 3.999 5.734 1.00 66.31 82 ASP A C 1
ATOM 598 O O . ASP A 1 82 ? 8.631 2.961 5.459 1.00 66.31 82 ASP A O 1
ATOM 602 N N . ASP A 1 83 ? 8.374 4.742 6.788 1.00 69.75 83 ASP A N 1
ATOM 603 C CA . ASP A 1 83 ? 9.410 4.374 7.760 1.00 69.75 83 ASP A CA 1
ATOM 604 C C . ASP A 1 83 ? 8.954 3.292 8.755 1.00 69.75 83 ASP A C 1
ATOM 606 O O . ASP A 1 83 ? 9.790 2.614 9.355 1.00 69.75 83 ASP A O 1
ATOM 610 N N . LYS A 1 84 ? 7.638 3.107 8.917 1.00 66.38 84 LYS A N 1
ATOM 611 C CA . LYS A 1 84 ? 7.046 2.078 9.789 1.00 66.38 84 LYS A CA 1
ATOM 612 C C . LYS A 1 84 ? 6.588 0.839 9.040 1.00 66.38 84 LYS A C 1
ATOM 614 O O . LYS A 1 84 ? 6.477 -0.229 9.640 1.00 66.38 84 LYS A O 1
ATOM 619 N N . SER A 1 85 ? 6.286 0.972 7.753 1.00 71.38 85 SER A N 1
ATOM 620 C CA . SER A 1 85 ? 5.804 -0.149 6.969 1.00 71.38 85 SER A CA 1
ATOM 621 C C . SER A 1 85 ? 6.952 -1.062 6.560 1.00 71.38 85 SER A C 1
ATOM 623 O O . SER A 1 85 ? 7.811 -0.719 5.749 1.00 71.38 85 SER A O 1
ATOM 625 N N . GLU A 1 86 ? 6.924 -2.284 7.080 1.00 74.38 86 GLU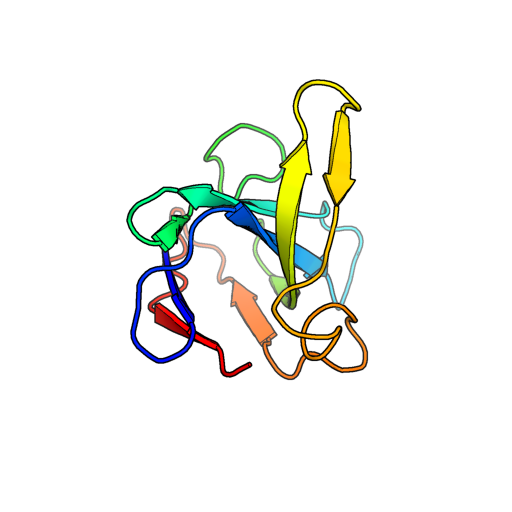 A N 1
ATOM 626 C CA . GLU A 1 86 ? 7.841 -3.349 6.672 1.00 74.38 86 GLU A CA 1
ATOM 627 C C . GLU A 1 86 ? 7.411 -4.014 5.351 1.00 74.38 86 GLU A C 1
ATOM 629 O O . GLU A 1 86 ? 8.131 -4.854 4.806 1.00 74.38 86 GLU A O 1
ATOM 634 N N . ILE A 1 87 ? 6.250 -3.632 4.804 1.00 83.44 87 ILE A N 1
ATOM 635 C CA . ILE A 1 87 ? 5.694 -4.221 3.589 1.00 83.44 87 ILE A CA 1
ATOM 636 C C . ILE A 1 87 ? 6.401 -3.608 2.381 1.00 83.44 87 ILE A C 1
ATOM 638 O O . ILE A 1 87 ? 6.218 -2.439 2.040 1.00 83.44 87 ILE A O 1
ATOM 642 N N . GLN A 1 88 ? 7.209 -4.429 1.713 1.00 85.56 88 GLN A N 1
ATOM 643 C CA . GLN A 1 88 ? 7.931 -4.062 0.501 1.00 85.56 88 GLN A CA 1
ATOM 644 C C . GLN A 1 88 ? 7.530 -4.989 -0.642 1.00 85.56 88 GLN A C 1
ATOM 646 O O . GLN A 1 88 ? 7.561 -6.213 -0.499 1.00 85.56 88 GLN A O 1
ATOM 651 N N . TRP A 1 89 ? 7.203 -4.409 -1.795 1.00 85.94 89 TRP A N 1
ATOM 652 C CA . TRP A 1 89 ? 7.013 -5.164 -3.029 1.00 85.94 89 TRP A CA 1
ATOM 653 C C . TRP A 1 89 ? 8.117 -4.859 -4.014 1.00 85.94 89 TRP A C 1
ATOM 655 O O . TRP A 1 89 ? 8.501 -3.712 -4.238 1.00 85.94 89 TRP A O 1
ATOM 665 N N . ASN A 1 90 ? 8.591 -5.928 -4.638 1.00 85.69 90 ASN A N 1
ATOM 666 C CA . ASN A 1 90 ? 9.387 -5.847 -5.839 1.00 85.69 90 ASN A CA 1
ATOM 667 C C . ASN A 1 90 ? 8.475 -6.218 -7.004 1.00 85.69 90 ASN A C 1
ATOM 669 O O . ASN A 1 90 ? 8.123 -7.388 -7.159 1.00 85.69 90 ASN A O 1
ATOM 673 N N . ILE A 1 91 ? 8.059 -5.218 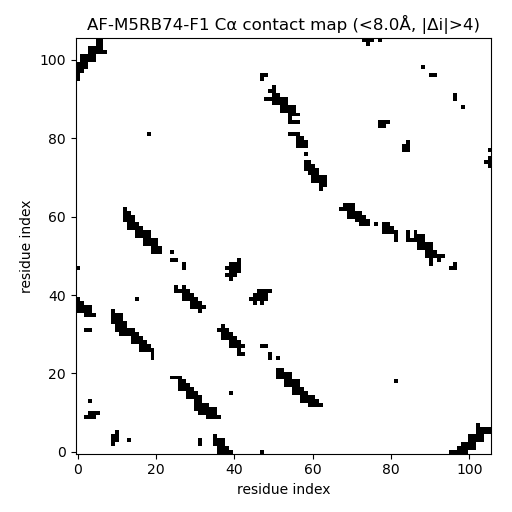-7.773 1.00 83.25 91 ILE A N 1
ATOM 674 C CA . ILE A 1 91 ? 7.206 -5.410 -8.940 1.00 83.25 91 ILE A CA 1
ATOM 675 C C . ILE A 1 91 ? 8.126 -5.722 -10.123 1.00 83.25 91 ILE A C 1
ATOM 677 O O . ILE A 1 91 ? 8.910 -4.856 -10.522 1.00 83.25 91 ILE A O 1
ATOM 681 N N . PRO A 1 92 ? 8.098 -6.949 -10.671 1.00 78.88 92 PRO A N 1
ATOM 682 C CA . PRO A 1 92 ? 8.885 -7.278 -11.848 1.00 78.88 92 PRO A CA 1
ATOM 683 C C . PRO A 1 92 ? 8.264 -6.637 -13.097 1.00 78.88 92 PRO A C 1
ATOM 685 O O . PRO A 1 92 ? 7.106 -6.230 -13.091 1.00 78.88 92 PRO A O 1
ATOM 688 N N . ASN A 1 93 ? 9.035 -6.559 -14.183 1.00 74.06 93 ASN A N 1
ATOM 689 C CA . ASN A 1 93 ? 8.566 -6.049 -15.475 1.00 74.06 93 ASN A CA 1
ATOM 690 C C . ASN A 1 93 ? 7.638 -7.068 -16.159 1.00 74.06 93 ASN A C 1
ATOM 692 O O . ASN A 1 93 ? 8.056 -7.787 -17.064 1.00 74.06 93 ASN A O 1
ATOM 696 N N . ILE A 1 94 ? 6.417 -7.191 -15.636 1.00 69.00 94 ILE A N 1
AT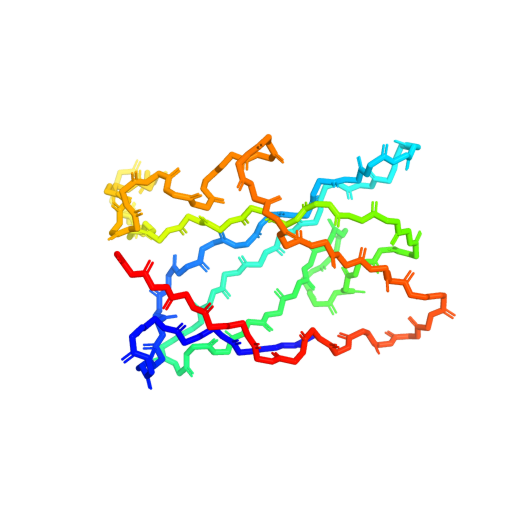OM 697 C CA . ILE A 1 94 ? 5.371 -8.117 -16.080 1.00 69.00 94 ILE A CA 1
ATOM 698 C C . ILE A 1 94 ? 4.045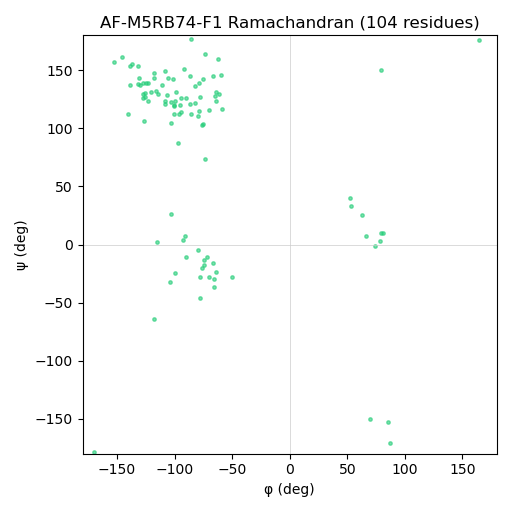 -7.370 -16.237 1.00 69.00 94 ILE A C 1
ATOM 700 O O . ILE A 1 94 ? 3.796 -6.398 -15.527 1.00 69.00 94 ILE A O 1
ATOM 704 N N . ASP A 1 95 ? 3.170 -7.873 -17.108 1.00 62.22 95 ASP A N 1
ATOM 705 C CA . ASP A 1 95 ? 1.894 -7.219 -17.434 1.00 62.22 95 ASP A CA 1
ATOM 706 C C . ASP A 1 95 ? 0.906 -7.154 -16.256 1.00 62.22 95 ASP A C 1
ATOM 708 O O . ASP A 1 95 ? 0.090 -6.240 -16.179 1.00 62.22 95 ASP A O 1
ATOM 712 N N . VAL A 1 96 ? 0.952 -8.116 -15.323 1.00 66.75 96 VAL A N 1
ATOM 713 C CA . VAL A 1 96 ? 0.040 -8.155 -14.168 1.00 66.75 96 VAL A CA 1
ATOM 714 C C . VAL A 1 96 ? 0.778 -8.593 -12.907 1.00 66.75 96 VAL A C 1
ATOM 716 O O . VAL A 1 96 ? 1.153 -9.755 -12.759 1.00 66.75 96 VAL A O 1
ATOM 719 N N . PHE A 1 97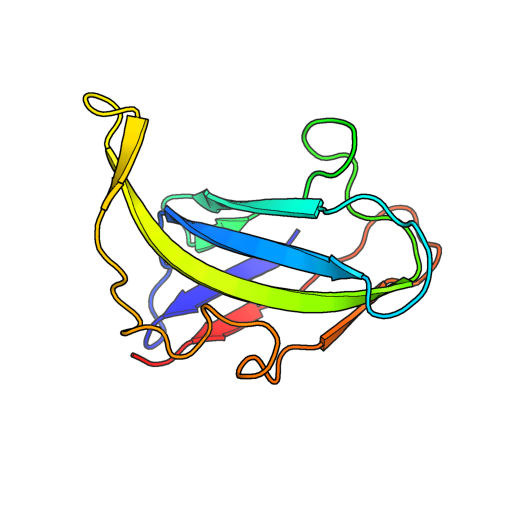 ? 0.927 -7.676 -11.951 1.00 74.56 97 PHE A N 1
ATOM 720 C CA . PHE A 1 97 ? 1.429 -7.995 -10.615 1.00 74.56 97 PHE A CA 1
ATOM 721 C C . PHE A 1 97 ? 0.290 -8.441 -9.683 1.00 74.56 97 PHE A C 1
ATOM 723 O O . PHE A 1 97 ? -0.683 -7.708 -9.438 1.00 74.56 97 PHE A O 1
ATOM 730 N N . ASN A 1 98 ? 0.412 -9.660 -9.151 1.00 80.75 98 ASN A N 1
ATOM 731 C CA . ASN A 1 98 ? -0.447 -10.162 -8.084 1.00 80.75 98 ASN A CA 1
ATOM 732 C C . ASN A 1 98 ? 0.235 -9.916 -6.734 1.00 80.75 98 ASN A C 1
ATOM 734 O O . ASN A 1 98 ? 1.277 -10.493 -6.439 1.00 80.75 98 ASN A O 1
ATOM 738 N N . ALA A 1 99 ? -0.378 -9.050 -5.934 1.00 79.44 99 ALA A N 1
ATOM 739 C CA . ALA A 1 99 ? 0.094 -8.667 -4.612 1.00 79.44 99 ALA A CA 1
ATOM 740 C C . ALA A 1 99 ? -0.139 -9.755 -3.547 1.00 79.44 99 ALA A C 1
ATOM 742 O O . ALA A 1 99 ? 0.420 -9.675 -2.455 1.00 79.44 99 ALA A O 1
ATOM 743 N N . GLY A 1 100 ? -0.959 -10.765 -3.850 1.00 86.38 100 GLY A N 1
ATOM 744 C CA . GLY A 1 100 ? -1.350 -11.802 -2.904 1.00 86.38 100 GLY A CA 1
ATOM 745 C C . GLY A 1 100 ? -2.279 -11.276 -1.809 1.00 86.38 100 GLY A C 1
ATOM 746 O O . GLY A 1 100 ? -3.066 -10.350 -2.026 1.00 86.38 100 GLY A O 1
ATOM 747 N N . THR A 1 101 ? -2.197 -11.900 -0.634 1.00 89.19 101 THR A N 1
ATOM 748 C CA . THR A 1 101 ? -2.978 -11.530 0.551 1.00 89.19 101 THR A CA 1
ATOM 749 C C . THR A 1 101 ? -2.104 -10.772 1.541 1.00 89.19 101 THR A C 1
ATOM 751 O O . THR A 1 101 ? -1.098 -11.301 2.013 1.00 89.19 101 THR A O 1
ATOM 754 N N . ILE A 1 102 ? -2.511 -9.557 1.893 1.00 88.94 102 ILE A N 1
ATOM 755 C CA . ILE A 1 102 ? -1.903 -8.766 2.960 1.00 88.94 102 ILE A CA 1
ATOM 756 C C . ILE A 1 102 ? -2.716 -9.007 4.224 1.00 88.94 102 ILE A C 1
ATOM 758 O O . ILE A 1 102 ? -3.911 -8.727 4.250 1.00 88.94 102 ILE A O 1
ATOM 762 N N . ARG A 1 103 ? -2.071 -9.525 5.267 1.00 89.69 103 ARG A N 1
ATOM 763 C CA . ARG A 1 103 ? -2.685 -9.670 6.587 1.00 89.69 103 ARG A CA 1
ATOM 764 C C . ARG A 1 103 ? -2.216 -8.534 7.477 1.00 89.69 103 ARG A C 1
ATOM 766 O O . ARG A 1 103 ? -1.018 -8.377 7.702 1.00 89.69 103 ARG A O 1
ATOM 773 N N . LEU A 1 104 ? -3.163 -7.740 7.939 1.00 85.88 104 LEU A N 1
ATOM 774 C CA . LEU A 1 104 ? -2.960 -6.646 8.866 1.00 85.88 104 LEU A CA 1
ATOM 775 C C . LEU A 1 104 ? -3.536 -7.035 10.221 1.00 85.88 104 LEU A C 1
ATOM 777 O O . LEU A 1 104 ? -4.513 -7.776 10.319 1.00 85.88 104 LEU A O 1
ATOM 781 N N . HIS A 1 105 ? -2.922 -6.499 11.264 1.00 82.81 105 HIS A N 1
ATOM 782 C CA . HIS A 1 105 ? -3.373 -6.674 12.635 1.00 82.81 105 HIS A CA 1
ATOM 783 C C . HIS A 1 105 ? -3.502 -5.297 13.269 1.00 82.81 105 HIS A C 1
ATOM 785 O O . HIS A 1 105 ? -2.527 -4.528 13.228 1.00 82.81 105 HIS A O 1
ATOM 791 N N . ARG A 1 106 ? -4.678 -5.000 13.829 1.00 75.75 106 ARG A N 1
ATOM 792 C CA . ARG A 1 106 ? -4.918 -3.751 14.569 1.00 75.75 106 ARG A CA 1
ATOM 793 C C . ARG A 1 106 ? -4.110 -3.670 15.869 1.00 75.75 106 ARG A C 1
ATOM 795 O O . ARG A 1 106 ? -3.485 -4.682 16.272 1.00 75.75 106 ARG A O 1
#

Organism: NCBI:txid1265738

Solvent-accessible surface area (backbone atoms only — not comparable to full-atom values): 5805 Å² total; per-residue (Å²): 64,34,34,37,23,45,77,87,36,55,35,53,40,32,35,38,38,35,43,54,76,64,82,86,61,75,66,23,35,28,53,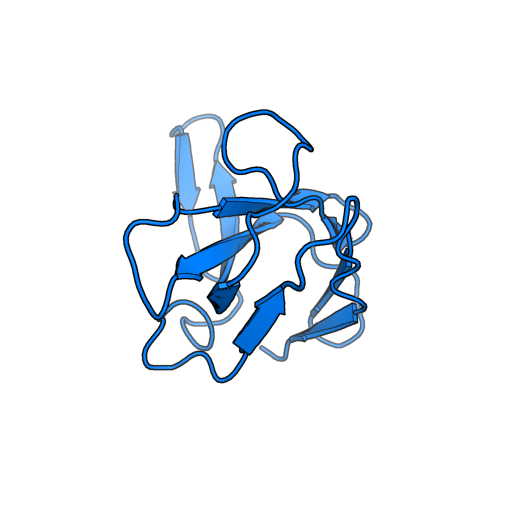20,37,81,78,3,40,31,49,39,20,46,91,45,93,67,66,31,69,75,59,45,47,25,35,39,20,42,39,38,23,50,72,37,80,89,78,73,38,74,50,69,49,74,42,74,63,57,32,55,36,68,92,58,24,84,48,67,47,74,40,64,92,61,94,75,65,73,72,48,75,46,80,45,72,107

Secondary structure (DSSP, 8-state):
-EEEEETTEE-SSEEEEEEESSSS---EEEEB-TTSEE--BSSSTT----SEEEEEEEEE-EEETTTTEEE--TTTTSSSSTTT---EEEE-SSS----EEEEE--

pLDDT: mean 81.13, std 8.31, range [62.22, 91.69]

Nearest PDB structures (foldseek):
  4dx3-assembly1_A  TM=6.614E-01  e=4.927E+00  Agrobacterium fabrum str. C58
  4dxk-assembly1_A  TM=6.588E-01  e=4.927E+00  Agrobacterium fabrum str. C58
  1o7l-assembly2_C  TM=4.243E-01  e=2.603E+00  Escherichia coli
  3dy5-assembly2_C  TM=2.501E-01  e=8.802E+00  Plexaura homomalla

Radius of gyration: 13.2 Å; Cα contacts (8 Å, |Δi|>4): 257; chains: 1; bounding box: 34×28×32 Å

Sequence (106 aa):
MGVVLVDDEPAEGVVLRLHPKTGSAAISSGITSADGSFQISTYSLGDGAPAGQYVITLVWSEFDTLTRTQVGDQLGGKYAFDDKSEIQWNIPNIDVFNAGTIRLHR